Protein AF-A0A374USK0-F1 (afdb_monomer_lite)

Secondary structure (DSSP, 8-state):
---SSEEEETTEEEEEEE-TT--HHHHHHH-TTHHHHHHTT-HHHHHHHTSSSEEEEEEEE---PPP-

Radius of gyration: 12.99 Å; chains: 1; bounding box: 30×23×38 Å

Foldseek 3Di:
DDADAWDADPQWIWGKDFQAPDDLVRQLVQAPCNVVCVVPVVPVVSCVCPVRTIGIHTPGGDDDDDDD

Sequence (68 aa):
MEVKNGIIIDGVLHELAEARGLSLKQQCDNCSLCALCKNEFIGPLCSIAVSGMAIFINRGKVKIEKEK

pLDDT: mean 78.11, std 13.3, range [51.66, 95.0]

Structure (mmCIF, N/CA/C/O backbone):
data_AF-A0A374USK0-F1
#
_entry.id   AF-A0A374USK0-F1
#
loop_
_atom_site.group_PDB
_atom_site.id
_atom_site.type_symbol
_atom_site.label_atom_id
_atom_site.label_alt_id
_a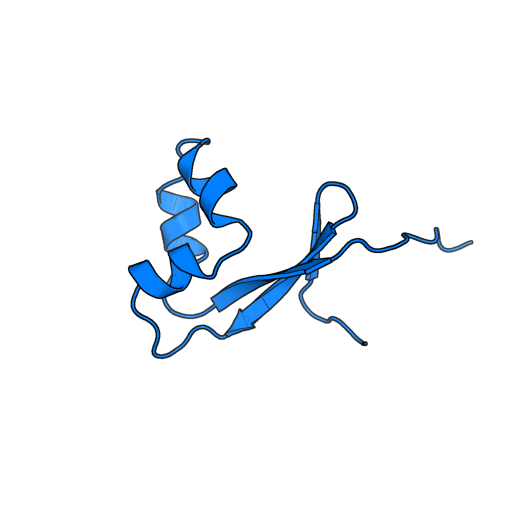tom_site.label_comp_id
_atom_site.label_asym_id
_atom_site.label_entity_id
_atom_site.label_seq_id
_atom_site.pdbx_PDB_ins_code
_atom_site.Cartn_x
_atom_site.Cartn_y
_atom_site.Cartn_z
_atom_site.occupancy
_atom_site.B_iso_or_equiv
_atom_site.auth_seq_id
_atom_site.auth_comp_id
_atom_site.auth_asym_id
_atom_site.auth_atom_id
_atom_site.pdbx_PDB_model_num
ATOM 1 N N . MET A 1 1 ? 1.801 -8.801 16.114 1.00 73.00 1 MET A N 1
ATOM 2 C CA . MET A 1 1 ? 2.803 -8.093 15.290 1.00 73.00 1 MET A CA 1
ATOM 3 C C . MET A 1 1 ? 2.843 -6.667 15.788 1.00 73.00 1 MET A C 1
ATOM 5 O O . MET A 1 1 ? 1.779 -6.076 15.909 1.00 73.00 1 MET A O 1
ATOM 9 N N . GLU A 1 2 ? 4.015 -6.159 16.144 1.00 81.00 2 GLU A N 1
ATOM 10 C CA . GLU A 1 2 ? 4.185 -4.752 16.512 1.00 81.00 2 GLU A CA 1
ATOM 11 C C . GLU A 1 2 ? 4.567 -3.980 15.248 1.00 81.00 2 GLU A C 1
ATOM 13 O O . GLU A 1 2 ? 5.520 -4.357 14.569 1.00 81.00 2 GLU A O 1
ATOM 18 N N . VAL A 1 3 ? 3.799 -2.947 14.900 1.00 82.38 3 VAL A N 1
ATOM 19 C CA . VAL A 1 3 ? 4.007 -2.155 13.682 1.00 82.38 3 VAL A CA 1
ATOM 20 C C . VAL A 1 3 ? 4.367 -0.744 14.100 1.00 82.38 3 VAL A C 1
ATOM 22 O O . VAL A 1 3 ? 3.549 -0.043 14.687 1.00 82.38 3 VAL A O 1
ATOM 25 N N . LYS A 1 4 ? 5.605 -0.341 13.815 1.00 83.44 4 LYS A N 1
ATOM 26 C CA . LYS A 1 4 ? 6.141 0.954 14.261 1.00 83.44 4 LYS A CA 1
ATOM 27 C C . LYS A 1 4 ? 5.792 2.095 13.312 1.00 83.44 4 LYS A C 1
ATOM 29 O O . LYS A 1 4 ? 5.556 3.208 13.756 1.00 83.44 4 LYS A O 1
ATOM 34 N N . ASN A 1 5 ? 5.748 1.802 12.013 1.00 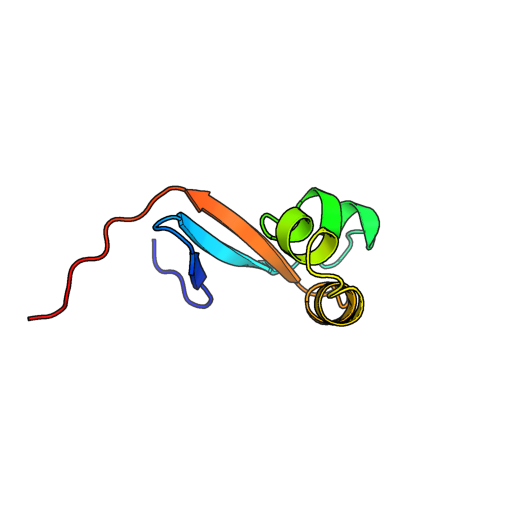86.56 5 ASN A N 1
ATOM 35 C CA . ASN A 1 5 ? 5.533 2.785 10.953 1.00 86.56 5 ASN A CA 1
ATOM 36 C C . ASN A 1 5 ? 4.417 2.300 10.023 1.00 86.56 5 ASN A C 1
ATOM 38 O O . ASN A 1 5 ? 4.668 1.882 8.894 1.00 86.56 5 ASN A O 1
ATOM 42 N N . GLY A 1 6 ? 3.186 2.283 10.531 1.00 88.56 6 GLY A N 1
ATOM 43 C CA . GLY A 1 6 ? 2.003 1.864 9.785 1.00 88.56 6 GLY A CA 1
ATOM 44 C C . GLY A 1 6 ? 1.001 2.998 9.633 1.00 88.56 6 GLY A C 1
ATOM 45 O O . GLY A 1 6 ? 0.815 3.791 10.552 1.00 88.56 6 GLY A O 1
ATOM 46 N N . ILE A 1 7 ? 0.329 3.046 8.488 1.00 89.12 7 ILE A N 1
ATOM 47 C CA . ILE A 1 7 ? -0.865 3.868 8.280 1.00 89.12 7 ILE A CA 1
ATOM 48 C C . ILE A 1 7 ? -2.054 2.950 8.004 1.00 89.12 7 ILE A C 1
ATOM 50 O O . ILE A 1 7 ? -1.894 1.886 7.404 1.00 89.12 7 ILE A O 1
ATOM 54 N N . ILE A 1 8 ? -3.247 3.345 8.445 1.00 91.06 8 ILE A N 1
ATOM 55 C CA . ILE A 1 8 ? -4.479 2.601 8.176 1.00 91.06 8 ILE A CA 1
ATOM 56 C C . ILE A 1 8 ? -5.347 3.430 7.235 1.00 91.06 8 ILE A C 1
ATOM 58 O O . ILE A 1 8 ? -5.692 4.563 7.559 1.00 91.06 8 ILE A O 1
ATOM 62 N N . ILE A 1 9 ? -5.703 2.857 6.087 1.00 88.56 9 ILE A N 1
ATOM 63 C CA . ILE A 1 9 ? -6.573 3.476 5.079 1.00 88.56 9 ILE A CA 1
ATOM 64 C C . ILE A 1 9 ? -7.728 2.511 4.829 1.00 88.56 9 ILE A C 1
ATOM 66 O O . ILE A 1 9 ? -7.495 1.334 4.563 1.00 88.56 9 ILE A O 1
ATOM 70 N N . ASP A 1 10 ? -8.969 2.973 4.992 1.00 89.56 10 ASP A N 1
ATOM 71 C CA . ASP A 1 10 ? -10.187 2.166 4.805 1.00 89.56 10 ASP A CA 1
ATOM 72 C C . ASP A 1 10 ? -10.169 0.810 5.543 1.00 89.56 10 ASP A C 1
ATOM 74 O O . ASP A 1 10 ? -10.648 -0.221 5.063 1.00 89.56 10 ASP A O 1
ATOM 78 N N . GLY A 1 11 ? -9.581 0.803 6.743 1.00 90.88 11 GLY A N 1
ATOM 79 C CA . GLY A 1 11 ? -9.450 -0.387 7.585 1.00 90.88 11 GLY A CA 1
ATOM 80 C C . GLY A 1 11 ? -8.369 -1.377 7.138 1.00 90.88 11 GLY A C 1
ATOM 81 O O . GLY A 1 11 ? -8.294 -2.469 7.699 1.00 90.88 11 GLY A O 1
ATOM 82 N N . VAL A 1 12 ? -7.531 -1.031 6.159 1.00 92.88 12 VAL A N 1
ATOM 83 C CA . VAL A 1 12 ? -6.363 -1.809 5.722 1.00 92.88 12 VAL A CA 1
ATOM 84 C C . VAL A 1 12 ? -5.093 -1.203 6.301 1.00 92.88 12 VAL A C 1
ATOM 86 O O . VAL A 1 12 ? -4.880 0.003 6.218 1.00 92.88 12 VAL A O 1
ATOM 89 N N . LEU A 1 13 ? -4.235 -2.043 6.877 1.00 93.50 13 LEU A N 1
ATOM 90 C CA . LEU A 1 13 ? -2.923 -1.635 7.362 1.00 93.50 13 LEU A CA 1
ATOM 91 C C . LEU A 1 13 ? -1.905 -1.632 6.218 1.00 93.50 13 LEU A C 1
ATOM 93 O O . LEU A 1 13 ? -1.677 -2.651 5.561 1.00 93.50 13 LEU A O 1
ATOM 97 N N . HIS A 1 14 ? -1.239 -0.499 6.054 1.00 92.12 14 HIS A N 1
ATOM 98 C CA . HIS A 1 14 ? -0.116 -0.300 5.154 1.00 92.12 14 HIS A CA 1
ATOM 99 C C . HIS A 1 14 ? 1.132 -0.009 5.987 1.00 92.12 14 HIS A C 1
ATOM 101 O O . HIS A 1 14 ? 1.222 1.024 6.648 1.00 92.12 14 HIS A O 1
ATOM 107 N N . GLU A 1 15 ? 2.095 -0.923 5.979 1.00 91.69 15 GLU A N 1
ATOM 108 C CA . GLU A 1 15 ? 3.335 -0.806 6.751 1.00 91.69 15 GLU A CA 1
ATOM 109 C C . GLU A 1 15 ? 4.468 -0.278 5.872 1.00 91.69 15 GLU A C 1
ATOM 111 O O . GLU A 1 15 ? 4.680 -0.776 4.766 1.00 91.69 15 GLU A O 1
ATOM 116 N N . LEU A 1 16 ? 5.213 0.707 6.368 1.00 88.69 16 LEU A N 1
ATOM 117 C CA . LEU A 1 16 ? 6.417 1.203 5.719 1.00 88.69 16 LEU A CA 1
ATOM 118 C C . LEU A 1 16 ? 7.543 0.163 5.836 1.00 88.69 16 LEU A C 1
ATOM 120 O O . LEU A 1 16 ? 7.925 -0.231 6.937 1.00 88.69 16 LEU A O 1
ATOM 124 N N . ALA A 1 17 ? 8.102 -0.244 4.703 1.00 87.44 17 ALA A N 1
ATOM 125 C CA . ALA A 1 17 ? 9.208 -1.189 4.604 1.00 87.44 17 ALA A CA 1
ATOM 126 C C . ALA A 1 17 ? 10.351 -0.594 3.777 1.00 87.44 17 ALA A C 1
ATOM 128 O O . ALA A 1 17 ? 10.105 0.119 2.804 1.00 87.44 17 ALA A O 1
ATOM 129 N N . GLU A 1 18 ? 11.600 -0.903 4.139 1.00 87.75 18 GLU A N 1
ATOM 130 C CA . GLU A 1 18 ? 12.754 -0.491 3.338 1.00 87.75 18 GLU A CA 1
ATOM 131 C C . GLU A 1 18 ? 12.707 -1.114 1.935 1.00 87.75 18 GLU A C 1
ATOM 133 O O . GLU A 1 18 ? 12.366 -2.283 1.759 1.00 87.75 18 GLU A O 1
ATOM 138 N N . ALA A 1 19 ? 13.086 -0.324 0.934 1.00 82.06 19 ALA A N 1
ATOM 139 C CA . ALA A 1 19 ? 13.043 -0.694 -0.480 1.00 82.06 19 ALA A CA 1
ATOM 140 C C . ALA A 1 19 ? 14.401 -0.525 -1.181 1.00 82.06 19 ALA A C 1
ATOM 142 O O . ALA A 1 19 ? 14.478 -0.453 -2.411 1.00 82.06 19 ALA A O 1
ATOM 143 N N . ARG A 1 20 ? 15.485 -0.445 -0.396 1.00 79.44 20 ARG A N 1
ATOM 144 C CA . ARG A 1 20 ? 16.851 -0.302 -0.910 1.00 79.44 20 ARG A CA 1
ATOM 145 C C . ARG A 1 20 ? 17.181 -1.443 -1.877 1.00 79.44 20 ARG A C 1
ATOM 147 O O . ARG A 1 20 ? 16.857 -2.598 -1.625 1.00 79.44 20 ARG A O 1
ATOM 154 N N . GLY A 1 21 ? 17.844 -1.110 -2.983 1.00 79.94 21 GLY A N 1
ATOM 155 C CA . GLY A 1 21 ? 18.227 -2.078 -4.018 1.00 79.94 21 GLY A CA 1
ATOM 156 C C . GLY A 1 21 ? 17.141 -2.386 -5.056 1.00 79.94 21 GLY A C 1
ATOM 157 O O . GLY A 1 21 ? 17.427 -3.072 -6.033 1.00 79.94 21 GLY A O 1
ATOM 158 N N . LEU A 1 22 ? 15.923 -1.854 -4.904 1.00 80.12 22 LEU A N 1
ATOM 159 C CA . LEU A 1 22 ? 14.890 -1.906 -5.940 1.00 80.12 22 LEU A CA 1
ATOM 160 C C . LEU A 1 22 ? 14.980 -0.680 -6.855 1.00 80.12 22 LEU A C 1
ATOM 162 O O . LEU A 1 22 ? 15.156 0.443 -6.383 1.00 80.12 22 LEU A O 1
ATOM 166 N N . SER A 1 23 ? 14.791 -0.869 -8.160 1.00 80.56 23 SER A N 1
ATOM 167 C CA . SER A 1 23 ? 14.575 0.253 -9.084 1.00 80.56 23 SER A CA 1
ATOM 168 C C . SER A 1 23 ? 13.275 0.994 -8.755 1.00 80.56 23 SER A C 1
ATOM 170 O O . SER A 1 23 ? 12.336 0.402 -8.224 1.00 80.56 23 SER A O 1
ATOM 172 N N . LEU A 1 24 ? 13.168 2.268 -9.146 1.00 76.06 24 LEU A N 1
ATOM 173 C CA . LEU A 1 24 ? 11.956 3.075 -8.939 1.00 76.06 24 LEU A CA 1
ATOM 174 C C . LEU A 1 24 ? 10.684 2.380 -9.461 1.00 76.06 24 LEU A C 1
ATOM 176 O O . LEU A 1 24 ? 9.639 2.417 -8.815 1.00 76.06 24 LEU A O 1
ATOM 180 N N . LYS A 1 25 ? 10.786 1.682 -10.601 1.00 78.50 25 LYS A N 1
ATOM 181 C CA . LYS A 1 25 ? 9.682 0.891 -11.155 1.00 78.50 25 LYS A CA 1
ATOM 182 C C . LYS A 1 25 ? 9.274 -0.248 -10.218 1.00 78.50 25 LYS A C 1
ATOM 184 O O . LYS A 1 25 ? 8.096 -0.380 -9.919 1.00 78.50 25 LYS A O 1
ATOM 189 N N . GLN A 1 26 ? 10.235 -1.037 -9.734 1.00 82.69 26 GLN A N 1
ATOM 190 C CA . GLN A 1 26 ? 9.964 -2.143 -8.806 1.00 82.69 26 GLN A CA 1
ATOM 191 C C . GLN A 1 26 ? 9.382 -1.647 -7.481 1.00 82.69 26 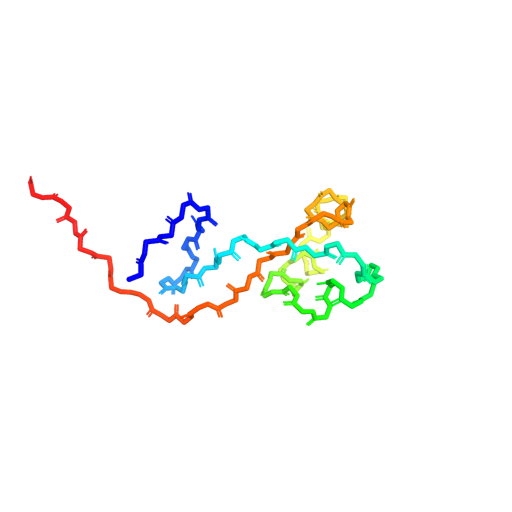GLN A C 1
ATOM 193 O O . GLN A 1 26 ? 8.513 -2.296 -6.909 1.00 82.69 26 GLN A O 1
ATOM 198 N N . GLN A 1 27 ? 9.839 -0.493 -6.997 1.00 81.75 27 GLN A N 1
ATOM 199 C CA . GLN A 1 27 ? 9.290 0.109 -5.788 1.00 81.75 27 GLN A CA 1
ATOM 200 C C . GLN A 1 27 ? 7.830 0.525 -5.988 1.00 81.75 27 GLN A C 1
ATOM 202 O O . GLN A 1 27 ? 6.989 0.198 -5.157 1.00 81.75 27 GLN A O 1
ATOM 207 N N . CYS A 1 28 ? 7.501 1.172 -7.108 1.00 79.50 28 CYS A N 1
ATOM 208 C CA . CYS A 1 28 ? 6.115 1.475 -7.462 1.00 79.50 28 CYS A CA 1
ATOM 209 C C . CYS A 1 28 ? 5.259 0.210 -7.606 1.00 79.50 28 CYS A C 1
ATOM 211 O O . CYS A 1 28 ? 4.180 0.151 -7.027 1.00 79.50 28 CYS A O 1
ATOM 213 N N . ASP A 1 29 ? 5.739 -0.807 -8.323 1.00 82.75 29 ASP A N 1
ATOM 214 C CA . ASP A 1 29 ? 4.991 -2.051 -8.551 1.00 82.75 29 ASP A CA 1
ATOM 215 C C . ASP A 1 29 ? 4.693 -2.800 -7.235 1.00 82.75 29 ASP A C 1
ATOM 217 O O . ASP A 1 29 ? 3.644 -3.426 -7.102 1.00 82.75 29 ASP A O 1
ATOM 221 N N . ASN A 1 30 ? 5.582 -2.688 -6.241 1.00 86.06 30 ASN A N 1
ATOM 222 C CA . ASN A 1 30 ? 5.434 -3.330 -4.931 1.00 86.06 30 ASN A CA 1
ATOM 223 C C . ASN A 1 30 ? 4.761 -2.439 -3.871 1.00 86.06 30 ASN A C 1
ATOM 225 O O . ASN A 1 30 ? 4.409 -2.921 -2.792 1.00 86.06 30 ASN A O 1
ATOM 229 N N . CYS A 1 31 ? 4.596 -1.142 -4.137 1.00 87.25 31 CYS A N 1
ATOM 230 C CA . CYS A 1 31 ? 3.991 -0.211 -3.195 1.00 87.25 31 CYS A CA 1
ATOM 231 C C . CYS A 1 31 ? 2.465 -0.287 -3.279 1.00 87.25 31 CYS A C 1
ATOM 233 O O . CYS A 1 31 ? 1.848 0.069 -4.283 1.00 87.25 31 CYS A O 1
ATOM 235 N N . SER A 1 32 ? 1.837 -0.665 -2.171 1.00 89.44 32 SER A N 1
ATOM 236 C CA . SER A 1 32 ? 0.379 -0.768 -2.041 1.00 89.44 32 SER A CA 1
ATOM 237 C C . SER A 1 32 ? -0.375 0.548 -2.258 1.00 89.44 32 SER A C 1
ATOM 239 O O . SER A 1 32 ? -1.572 0.517 -2.526 1.00 89.44 32 SER A O 1
ATOM 241 N N . LEU A 1 33 ? 0.310 1.693 -2.182 1.00 84.81 33 LEU A N 1
ATOM 242 C CA . LEU A 1 33 ? -0.274 3.018 -2.408 1.00 84.81 33 LEU A CA 1
ATOM 243 C C . LEU A 1 33 ? 0.007 3.567 -3.815 1.00 84.81 33 LEU A C 1
ATOM 245 O O . LEU A 1 33 ? -0.435 4.666 -4.138 1.00 84.81 33 LEU A O 1
ATOM 249 N N . CYS A 1 34 ? 0.707 2.820 -4.678 1.00 80.69 34 CYS A N 1
ATOM 250 C CA . CYS A 1 34 ? 1.104 3.304 -6.003 1.00 80.69 34 CYS A CA 1
ATOM 251 C C . CYS A 1 34 ? -0.094 3.742 -6.863 1.00 80.69 34 CYS A C 1
ATOM 253 O O . CYS A 1 34 ? -0.019 4.752 -7.562 1.00 80.69 34 CYS A O 1
ATOM 255 N N . ALA A 1 35 ? -1.214 3.016 -6.790 1.00 78.19 35 ALA A N 1
ATOM 256 C CA . ALA A 1 35 ? -2.429 3.365 -7.525 1.00 78.19 35 ALA A CA 1
ATOM 257 C C . ALA A 1 35 ? -3.025 4.711 -7.074 1.00 78.19 35 ALA A C 1
ATOM 259 O O . ALA A 1 35 ? -3.422 5.513 -7.917 1.00 78.19 35 ALA A O 1
ATOM 260 N N . LEU A 1 36 ? -3.019 4.991 -5.764 1.00 75.50 36 LEU A N 1
ATOM 261 C CA . LEU A 1 36 ? -3.477 6.272 -5.216 1.00 75.50 36 LEU A CA 1
ATOM 262 C C . LEU A 1 36 ? -2.578 7.417 -5.693 1.00 75.50 36 LEU A C 1
ATOM 264 O O . LEU A 1 36 ? -3.068 8.441 -6.157 1.00 75.50 36 LEU A O 1
ATOM 268 N N . CYS A 1 37 ? -1.258 7.213 -5.679 1.00 70.94 37 CYS A N 1
ATOM 269 C CA . CYS A 1 37 ? -0.305 8.210 -6.162 1.00 70.94 37 CYS A CA 1
ATOM 270 C C . CYS A 1 37 ? -0.464 8.528 -7.660 1.00 70.94 37 CYS A C 1
ATOM 272 O O . CYS A 1 37 ? -0.249 9.670 -8.064 1.00 70.94 37 CYS A O 1
ATOM 274 N N . LYS A 1 38 ? -0.824 7.530 -8.482 1.00 67.94 38 LYS A N 1
ATOM 275 C CA . LYS A 1 38 ? -1.044 7.693 -9.930 1.00 67.94 38 LYS A CA 1
ATOM 276 C C . LYS A 1 38 ? -2.341 8.436 -10.254 1.00 67.94 38 LYS A C 1
ATOM 278 O O . LYS A 1 38 ? -2.342 9.237 -11.183 1.00 67.94 38 LYS A O 1
ATOM 283 N N . ASN A 1 39 ? -3.418 8.173 -9.516 1.00 66.81 39 ASN A N 1
ATOM 284 C CA . ASN A 1 39 ? -4.736 8.747 -9.805 1.00 66.81 39 ASN A CA 1
ATOM 285 C C . ASN A 1 39 ? -4.876 10.209 -9.353 1.00 66.81 39 ASN A C 1
ATOM 287 O O . ASN A 1 39 ? -5.567 10.980 -10.009 1.00 66.81 39 ASN A O 1
ATOM 291 N N . GLU A 1 40 ? -4.194 10.611 -8.281 1.00 60.50 40 GLU A N 1
ATOM 292 C CA . GLU A 1 40 ? -4.376 11.931 -7.653 1.00 60.50 40 GLU A CA 1
ATOM 293 C C . GLU A 1 40 ? -3.397 13.015 -8.167 1.00 60.50 40 GLU A C 1
ATOM 295 O O . GLU A 1 40 ? -3.193 14.038 -7.521 1.00 60.50 40 GLU A O 1
ATOM 300 N N . PHE A 1 41 ? -2.734 12.812 -9.317 1.00 51.66 41 PHE A N 1
ATOM 301 C CA . PHE A 1 41 ? -1.715 13.742 -9.854 1.00 51.66 41 PHE A CA 1
ATOM 302 C C . PHE A 1 41 ? -0.558 14.053 -8.885 1.00 51.66 41 PHE A C 1
ATOM 304 O O . PHE A 1 41 ? 0.185 15.023 -9.052 1.00 51.66 41 PHE A O 1
ATOM 311 N N . ILE A 1 42 ? -0.327 13.184 -7.901 1.00 53.59 42 ILE A N 1
ATOM 312 C CA . ILE A 1 42 ? 0.698 13.383 -6.880 1.00 53.59 42 ILE A CA 1
ATOM 313 C C . ILE A 1 42 ? 2.028 12.739 -7.283 1.00 53.59 42 ILE A C 1
ATOM 315 O O . ILE A 1 42 ? 2.706 12.087 -6.485 1.00 53.59 42 ILE A O 1
ATOM 319 N N . GLY A 1 43 ? 2.424 12.945 -8.541 1.00 53.06 43 GLY A N 1
ATOM 320 C CA . GLY A 1 43 ? 3.727 12.530 -9.068 1.00 53.06 43 GLY A CA 1
ATOM 321 C C . GLY A 1 43 ? 4.900 12.892 -8.139 1.00 53.06 43 GLY A C 1
ATOM 322 O O . GLY A 1 43 ? 5.726 12.019 -7.869 1.00 53.06 43 GLY A O 1
ATOM 323 N N . PRO A 1 44 ? 4.938 14.106 -7.547 1.00 54.12 44 PRO A N 1
ATOM 324 C CA . PRO A 1 44 ? 5.981 14.487 -6.598 1.00 54.12 44 PRO A CA 1
ATOM 325 C C . PRO A 1 44 ? 5.942 13.708 -5.276 1.00 54.12 44 PRO A C 1
ATOM 327 O O . PRO A 1 44 ? 7.002 13.325 -4.790 1.00 54.12 44 PRO A O 1
ATOM 330 N N . LEU A 1 45 ? 4.763 13.417 -4.697 1.00 52.28 45 LEU A N 1
ATOM 331 C CA . LEU A 1 45 ? 4.706 12.609 -3.466 1.00 52.28 45 LEU A CA 1
ATOM 332 C C . LEU A 1 45 ? 5.041 11.149 -3.742 1.00 52.28 45 LEU A C 1
ATOM 334 O O . LEU A 1 45 ? 5.633 10.515 -2.879 1.00 52.28 45 LEU A O 1
ATOM 338 N N . CYS A 1 46 ? 4.751 10.626 -4.936 1.00 56.62 46 CYS A N 1
ATOM 339 C CA . CYS A 1 46 ? 5.242 9.309 -5.328 1.00 56.62 46 CYS A CA 1
ATOM 340 C C . CYS A 1 46 ? 6.774 9.312 -5.410 1.00 56.62 46 CYS A C 1
ATOM 342 O O . CYS A 1 46 ? 7.413 8.414 -4.888 1.00 56.62 46 CYS A O 1
ATOM 344 N N . SER A 1 47 ? 7.399 10.340 -5.983 1.00 55.16 47 SER A N 1
ATOM 345 C CA . SER A 1 47 ? 8.866 10.444 -6.006 1.00 55.16 47 SER A CA 1
ATOM 346 C C . SER A 1 47 ? 9.492 10.679 -4.623 1.00 55.16 47 SER A C 1
ATOM 348 O O . SER A 1 47 ? 10.607 10.226 -4.388 1.00 55.16 47 SER A O 1
ATOM 350 N N . ILE A 1 48 ? 8.794 11.348 -3.698 1.00 52.75 48 ILE A N 1
ATOM 351 C CA . ILE A 1 48 ? 9.261 11.582 -2.318 1.00 52.75 48 ILE A CA 1
ATOM 352 C C . ILE A 1 48 ? 9.080 10.328 -1.449 1.00 52.75 48 ILE A C 1
ATOM 354 O O . ILE A 1 48 ? 10.014 9.922 -0.754 1.00 52.75 48 ILE A O 1
ATOM 358 N N . ALA A 1 49 ? 7.911 9.684 -1.516 1.00 53.16 49 ALA A N 1
ATOM 359 C CA . ALA A 1 49 ? 7.626 8.430 -0.819 1.00 53.16 49 ALA A CA 1
ATOM 360 C C . ALA A 1 49 ? 8.513 7.294 -1.340 1.00 53.16 49 ALA A C 1
ATOM 362 O O . ALA A 1 49 ? 8.962 6.461 -0.563 1.00 53.16 49 A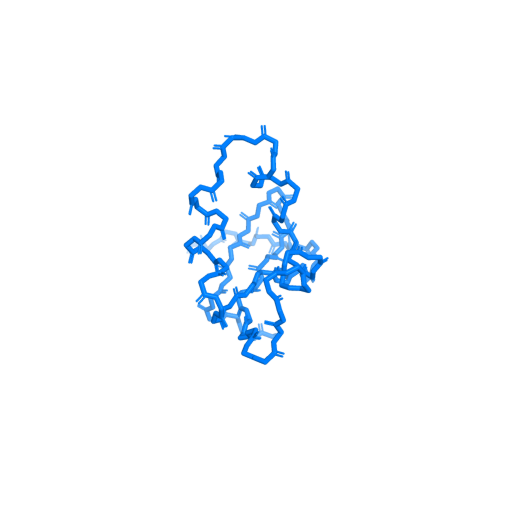LA A O 1
ATOM 363 N N . VAL A 1 50 ? 8.814 7.313 -2.639 1.00 55.91 50 VAL A N 1
ATOM 364 C CA . VAL A 1 50 ? 9.636 6.333 -3.351 1.00 55.91 50 VAL A CA 1
ATOM 365 C C . VAL A 1 50 ? 11.006 6.933 -3.693 1.00 55.91 50 VAL A C 1
ATOM 367 O O . VAL A 1 50 ? 11.579 6.662 -4.746 1.00 55.91 50 VAL A O 1
ATOM 370 N N . SER A 1 51 ? 11.569 7.743 -2.791 1.00 55.50 51 SER A N 1
ATOM 371 C CA . SER A 1 51 ? 12.917 8.338 -2.905 1.00 55.50 51 SER A CA 1
ATOM 372 C C . SER A 1 51 ? 14.058 7.303 -2.880 1.00 55.50 51 SER A C 1
ATOM 374 O O . SER A 1 51 ? 15.205 7.614 -2.571 1.00 55.50 51 SER A O 1
ATOM 376 N N . GLY A 1 52 ? 13.760 6.045 -3.200 1.00 59.53 52 GLY A N 1
ATOM 377 C CA . GLY A 1 52 ? 14.705 4.945 -3.234 1.00 59.53 52 GLY A CA 1
ATOM 378 C C . GLY A 1 52 ? 14.816 4.184 -1.914 1.00 59.53 52 GLY A C 1
ATOM 379 O O . GLY A 1 52 ? 15.519 3.176 -1.872 1.00 59.53 52 GLY A O 1
ATOM 380 N N . MET A 1 53 ? 14.164 4.651 -0.844 1.00 70.50 53 MET A N 1
ATOM 381 C CA . MET A 1 53 ? 14.435 4.164 0.512 1.00 70.50 53 MET A CA 1
ATOM 382 C C . MET A 1 53 ? 13.337 3.290 1.109 1.00 70.50 53 MET A C 1
ATOM 384 O O . MET A 1 53 ? 13.677 2.342 1.815 1.00 70.50 53 MET A O 1
ATOM 388 N N . ALA A 1 54 ? 12.056 3.553 0.834 1.00 82.00 54 ALA A N 1
ATOM 389 C CA . ALA A 1 54 ? 10.960 2.806 1.444 1.00 82.00 54 ALA A CA 1
ATOM 390 C C . ALA A 1 54 ? 9.699 2.752 0.568 1.00 82.00 54 ALA A C 1
ATOM 392 O O . ALA A 1 54 ? 9.502 3.581 -0.314 1.00 82.00 54 ALA A O 1
ATOM 393 N N . ILE A 1 55 ? 8.846 1.761 0.824 1.00 86.06 55 ILE A N 1
ATOM 394 C CA . ILE A 1 55 ? 7.524 1.580 0.212 1.00 86.06 55 ILE A CA 1
ATOM 395 C C . ILE A 1 55 ? 6.508 1.173 1.277 1.00 86.06 55 ILE A C 1
ATOM 397 O O . ILE A 1 55 ? 6.878 0.678 2.338 1.00 86.06 55 ILE A O 1
ATOM 401 N N . PHE A 1 56 ? 5.219 1.316 0.978 1.00 88.88 56 PHE A N 1
ATOM 402 C CA . PHE A 1 56 ? 4.155 0.801 1.836 1.00 88.88 56 PHE A CA 1
ATOM 403 C C . PHE A 1 56 ? 3.692 -0.579 1.371 1.00 88.88 56 PHE A C 1
ATOM 405 O O . PHE A 1 56 ? 3.253 -0.734 0.231 1.00 88.88 56 PHE A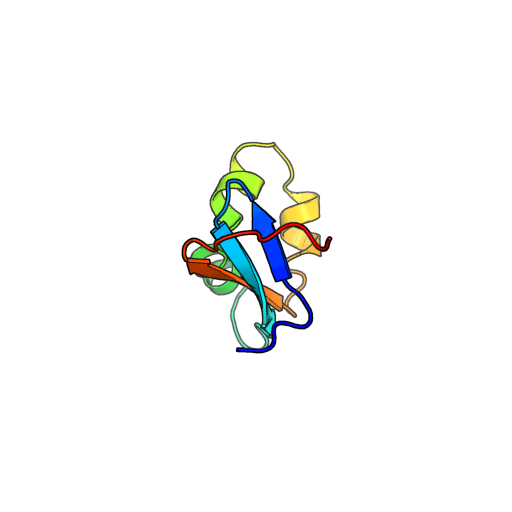 O 1
ATOM 412 N N . ILE A 1 57 ? 3.707 -1.567 2.262 1.00 90.50 57 ILE A N 1
ATOM 413 C CA . ILE A 1 57 ? 3.243 -2.935 2.013 1.00 90.50 57 ILE A CA 1
ATOM 414 C C . ILE A 1 57 ? 1.867 -3.131 2.646 1.00 90.50 57 ILE A C 1
ATOM 416 O O . ILE A 1 57 ? 1.662 -2.842 3.824 1.00 90.50 57 ILE A O 1
ATOM 420 N N . ASN A 1 58 ? 0.927 -3.667 1.868 1.00 93.31 58 ASN A N 1
ATOM 421 C CA . ASN A 1 58 ? -0.392 -4.046 2.365 1.00 93.31 58 ASN A CA 1
ATOM 422 C C . ASN A 1 58 ? -0.261 -5.263 3.299 1.00 93.31 58 ASN A C 1
ATOM 424 O O . ASN A 1 58 ? 0.210 -6.323 2.884 1.00 93.31 58 ASN A O 1
ATOM 428 N N . ARG A 1 59 ? -0.678 -5.111 4.558 1.00 93.75 59 ARG A N 1
ATOM 429 C CA . ARG A 1 59 ? -0.702 -6.176 5.578 1.00 93.75 59 ARG A CA 1
ATOM 430 C C . ARG A 1 59 ? -2.101 -6.734 5.838 1.00 93.75 59 ARG A C 1
ATOM 432 O O . ARG A 1 59 ? -2.268 -7.592 6.699 1.00 93.75 59 ARG A O 1
ATOM 439 N N . GLY A 1 60 ? -3.089 -6.290 5.072 1.00 94.38 60 GLY A N 1
ATOM 440 C CA . GLY A 1 60 ? -4.473 -6.726 5.153 1.00 94.38 60 GLY A CA 1
ATOM 441 C C . GLY A 1 60 ? -5.330 -5.862 6.071 1.00 94.38 60 GLY A C 1
ATOM 442 O O . GLY A 1 60 ? -4.897 -4.847 6.620 1.00 94.38 60 GLY A O 1
ATOM 443 N N . LYS A 1 61 ? -6.597 -6.265 6.202 1.00 95.00 61 LYS A N 1
ATOM 444 C CA . LYS A 1 61 ? -7.568 -5.571 7.048 1.00 95.00 61 LYS A CA 1
ATOM 445 C C . LYS A 1 61 ? -7.232 -5.744 8.522 1.00 95.00 61 LYS A C 1
ATOM 447 O O . LYS A 1 61 ? -6.898 -6.840 8.965 1.00 95.00 61 LYS A O 1
ATOM 452 N N . VAL A 1 62 ? -7.408 -4.674 9.280 1.00 92.06 62 VAL A N 1
ATOM 453 C CA . VAL A 1 62 ? -7.216 -4.649 10.728 1.00 92.06 62 VAL A CA 1
ATOM 454 C C . VAL A 1 62 ? -8.500 -4.225 11.429 1.00 92.06 62 VAL A C 1
ATOM 456 O O . VAL A 1 62 ? -9.315 -3.481 10.885 1.00 92.06 62 VAL A O 1
ATOM 459 N N . LYS A 1 63 ? -8.697 -4.727 12.650 1.00 89.62 63 LYS A N 1
ATOM 460 C CA . LYS A 1 63 ? -9.759 -4.261 13.543 1.00 89.62 63 LYS A CA 1
ATOM 461 C C . LYS A 1 63 ? -9.181 -3.151 14.410 1.00 89.62 63 LYS A C 1
ATOM 463 O O . LYS A 1 63 ? -8.178 -3.369 15.079 1.00 89.62 63 LYS A O 1
ATOM 468 N N . ILE A 1 64 ? -9.797 -1.975 14.365 1.00 80.19 64 ILE A N 1
ATOM 469 C CA . ILE A 1 64 ? -9.421 -0.850 15.219 1.00 80.19 64 ILE A CA 1
ATOM 470 C C . ILE A 1 64 ? -10.279 -0.943 16.474 1.00 80.19 64 ILE A C 1
ATOM 472 O O . ILE A 1 64 ? -11.489 -0.716 16.425 1.00 80.19 64 ILE A O 1
ATOM 476 N N . GLU A 1 65 ? -9.662 -1.308 17.588 1.00 82.94 65 GLU A N 1
ATOM 477 C CA . GLU A 1 65 ? -10.294 -1.202 18.897 1.00 82.94 65 GLU A CA 1
ATOM 478 C C . GLU A 1 65 ? -10.039 0.212 19.422 1.00 82.94 65 GLU A C 1
ATOM 480 O O . GLU A 1 65 ? -8.911 0.699 19.392 1.00 82.94 65 GLU A O 1
ATOM 485 N N . LYS A 1 66 ? -11.098 0.914 19.837 1.00 75.81 66 LYS A N 1
ATOM 486 C CA . LYS A 1 66 ? -10.937 2.211 20.501 1.00 75.81 66 LYS A CA 1
ATOM 487 C C . LYS A 1 66 ? -10.405 1.953 21.907 1.00 75.81 66 LYS A C 1
ATOM 489 O O . LYS A 1 66 ? -11.011 1.167 22.636 1.00 75.81 66 LYS A O 1
ATOM 494 N N . GLU A 1 67 ? -9.312 2.613 22.277 1.00 74.00 67 GLU A N 1
ATOM 495 C CA . GLU A 1 67 ? -8.881 2.644 23.675 1.00 74.00 67 GLU A CA 1
ATOM 496 C C . GLU A 1 67 ? -9.998 3.273 24.527 1.00 74.00 67 GLU A C 1
ATOM 498 O O . GLU A 1 67 ? -10.645 4.237 24.103 1.00 74.00 67 GLU A O 1
ATOM 503 N N . LYS A 1 68 ? -10.292 2.635 25.665 1.00 59.72 68 LYS A N 1
ATOM 504 C CA . LYS A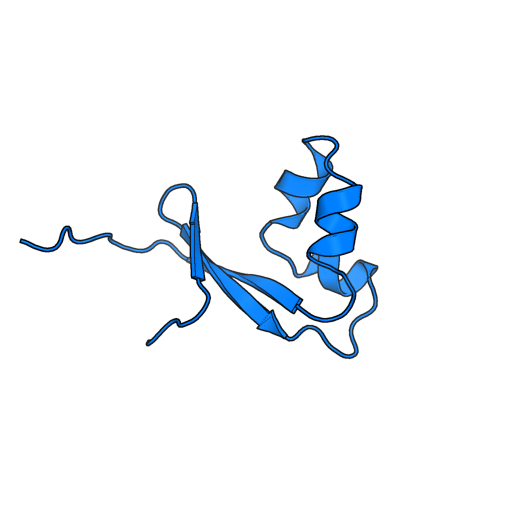 1 68 ? -11.338 3.040 26.614 1.00 59.72 68 LYS A CA 1
ATOM 505 C C . LYS A 1 68 ? -10.821 4.066 27.607 1.00 59.72 68 LYS A C 1
ATOM 507 O O . LYS A 1 68 ? -9.660 3.909 28.038 1.00 59.72 68 LYS A O 1
#